Protein AF-A0A845S5B1-F1 (afdb_monomer)

pLDDT: mean 95.28, std 4.76, range [56.16, 98.31]

Mean predicted aligned error: 3.6 Å

Structure (mmCIF, N/CA/C/O backbone):
data_AF-A0A845S5B1-F1
#
_entry.id   AF-A0A845S5B1-F1
#
loop_
_atom_site.group_PDB
_atom_site.id
_atom_site.type_symbol
_atom_site.label_atom_id
_atom_site.label_alt_id
_atom_site.label_comp_id
_atom_site.label_asym_id
_atom_site.label_entity_id
_atom_site.label_seq_id
_atom_site.pdbx_PDB_ins_code
_atom_site.Cartn_x
_atom_site.Cartn_y
_atom_site.Cartn_z
_atom_site.occupancy
_atom_site.B_iso_or_equiv
_atom_site.auth_seq_id
_atom_site.auth_comp_id
_atom_site.auth_asym_id
_atom_site.auth_atom_id
_atom_site.pdbx_PDB_model_num
ATOM 1 N N . PRO A 1 1 ? -10.327 2.738 5.180 1.00 77.81 1 PRO A N 1
ATOM 2 C CA . PRO A 1 1 ? -9.369 2.820 6.312 1.00 77.81 1 PRO A CA 1
ATOM 3 C C . PRO A 1 1 ? -9.829 3.698 7.488 1.00 77.81 1 PRO A C 1
ATOM 5 O O . PRO A 1 1 ? -9.693 3.286 8.629 1.00 77.81 1 PRO A O 1
ATOM 8 N N . VAL A 1 2 ? -10.394 4.887 7.251 1.00 89.12 2 VAL A N 1
ATOM 9 C CA . VAL A 1 2 ? -10.776 5.797 8.354 1.00 89.12 2 VAL A CA 1
ATOM 10 C C . VAL A 1 2 ? -11.840 5.181 9.271 1.00 89.12 2 VAL A C 1
ATOM 12 O O . VAL A 1 2 ? -11.721 5.249 10.484 1.00 89.12 2 VAL A O 1
ATOM 15 N N . LEU A 1 3 ? -12.850 4.517 8.704 1.00 93.56 3 LEU A N 1
ATOM 16 C CA . LEU A 1 3 ? -13.942 3.913 9.478 1.00 93.56 3 LEU A CA 1
ATOM 17 C C . LEU A 1 3 ? -13.621 2.523 10.040 1.00 93.56 3 LEU A C 1
ATOM 19 O O . LEU A 1 3 ? -14.321 2.056 10.936 1.00 93.56 3 LEU A O 1
ATOM 23 N N . SER A 1 4 ? -12.585 1.844 9.537 1.00 94.50 4 SER A N 1
ATOM 24 C CA . SER A 1 4 ? -12.331 0.446 9.905 1.00 94.50 4 SER A CA 1
ATOM 25 C C . SER A 1 4 ? -12.055 0.218 11.399 1.00 94.50 4 SER A C 1
ATOM 27 O O . SER A 1 4 ? -12.613 -0.747 11.913 1.00 94.50 4 SER A O 1
ATOM 29 N N . PRO A 1 5 ? -11.311 1.079 12.131 1.00 96.12 5 PRO A N 1
ATOM 30 C CA . PRO A 1 5 ? -11.130 0.916 13.577 1.00 96.12 5 PRO A CA 1
ATOM 31 C C . PRO A 1 5 ? -12.458 0.931 14.344 1.00 96.12 5 PRO A C 1
ATOM 33 O O . PRO A 1 5 ? -12.666 0.136 15.256 1.00 96.12 5 PRO A O 1
ATOM 36 N N . ILE A 1 6 ? -13.376 1.812 13.934 1.00 95.94 6 ILE A N 1
ATOM 37 C CA . ILE A 1 6 ? -14.682 2.006 14.574 1.00 95.94 6 ILE A CA 1
ATOM 38 C C . ILE A 1 6 ? -15.577 0.801 14.301 1.00 95.94 6 ILE A C 1
ATOM 40 O O . ILE A 1 6 ? -16.115 0.204 15.231 1.00 95.94 6 ILE A O 1
ATOM 44 N N . VAL A 1 7 ? -15.710 0.427 13.026 1.00 97.00 7 VAL A N 1
ATOM 45 C CA . VAL A 1 7 ? -16.559 -0.695 12.614 1.00 97.00 7 VAL A CA 1
ATOM 46 C C . VAL A 1 7 ? -16.080 -1.989 13.265 1.00 97.00 7 VAL A C 1
ATOM 48 O O . VAL A 1 7 ? -16.890 -2.693 13.863 1.00 97.00 7 VAL A O 1
ATOM 51 N N . LEU A 1 8 ? -14.772 -2.274 13.214 1.00 96.88 8 LEU A N 1
ATOM 52 C CA . LEU A 1 8 ? -14.208 -3.478 13.819 1.00 96.88 8 LEU A CA 1
ATOM 53 C C . LEU A 1 8 ? -14.492 -3.524 15.321 1.00 96.88 8 LEU A C 1
ATOM 55 O O . LEU A 1 8 ? -15.019 -4.521 15.808 1.00 96.88 8 LEU A O 1
ATOM 59 N N . TYR 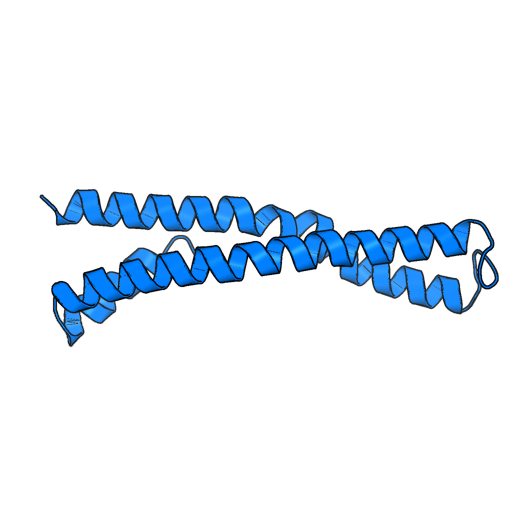A 1 9 ? -14.189 -2.443 16.046 1.00 96.62 9 TYR A N 1
ATOM 60 C CA . TYR A 1 9 ? -14.412 -2.396 17.487 1.00 96.62 9 TYR A CA 1
ATOM 61 C C . TYR A 1 9 ? -15.882 -2.646 17.840 1.00 96.62 9 TYR A C 1
ATOM 63 O O . TYR A 1 9 ? -16.170 -3.510 18.662 1.00 96.62 9 TYR A O 1
ATOM 71 N N . VAL A 1 10 ? -16.816 -1.930 17.202 1.00 96.50 10 VAL A N 1
ATOM 72 C CA . VAL A 1 10 ? -18.251 -2.030 17.513 1.00 96.50 10 VAL A CA 1
ATOM 73 C C . VAL A 1 10 ? -18.783 -3.431 17.225 1.00 96.50 10 VAL A C 1
ATOM 75 O O . VAL A 1 10 ? -19.514 -3.979 18.050 1.00 96.50 10 VAL A O 1
ATOM 78 N N . VAL A 1 11 ? -18.406 -4.032 16.092 1.00 97.75 11 VAL A N 1
ATOM 79 C CA . VAL A 1 11 ? -18.835 -5.394 15.751 1.00 97.75 11 VAL A CA 1
ATOM 80 C C . VAL A 1 11 ? -18.309 -6.395 16.775 1.00 97.75 11 VAL A C 1
ATOM 82 O O . VAL A 1 11 ? -19.109 -7.131 17.350 1.00 97.75 11 VAL A O 1
ATOM 85 N N . ILE A 1 12 ? -17.000 -6.395 17.058 1.00 97.69 12 ILE A N 1
ATOM 86 C CA . ILE A 1 12 ? -16.401 -7.352 18.001 1.00 97.69 12 ILE A CA 1
ATOM 87 C C . ILE A 1 12 ? -16.939 -7.146 19.420 1.00 97.69 12 ILE A C 1
ATOM 89 O O . ILE A 1 12 ? -17.250 -8.118 20.107 1.00 97.69 12 ILE A O 1
ATOM 93 N N . TYR A 1 13 ? -17.134 -5.896 19.837 1.00 97.06 13 TYR A N 1
ATOM 94 C CA . TYR A 1 13 ? -17.721 -5.566 21.132 1.00 97.06 13 TYR A CA 1
ATOM 95 C C . TYR A 1 13 ? -19.109 -6.193 21.304 1.00 97.06 13 TYR A C 1
ATOM 97 O O . TYR A 1 13 ? -19.398 -6.761 22.356 1.00 97.06 13 TYR A O 1
ATOM 105 N N . LYS A 1 14 ? -19.954 -6.148 20.266 1.00 97.25 14 LYS A N 1
ATOM 106 C CA . LYS A 1 14 ? -21.312 -6.709 20.318 1.00 97.25 14 LYS A CA 1
ATOM 107 C C . LYS A 1 14 ? -21.346 -8.237 20.396 1.00 97.25 14 LYS A C 1
ATOM 109 O O . LYS A 1 14 ? -22.298 -8.761 20.963 1.00 97.25 14 LYS A O 1
ATOM 114 N N . ILE A 1 15 ? -20.350 -8.936 19.848 1.00 97.38 15 ILE A N 1
ATOM 115 C CA . ILE A 1 15 ? -20.331 -10.411 19.808 1.00 97.38 15 ILE A CA 1
ATOM 116 C C . ILE A 1 15 ? -19.506 -11.058 20.927 1.00 97.38 15 ILE A C 1
ATOM 118 O O . ILE A 1 15 ? -19.839 -12.155 21.363 1.00 97.38 15 ILE A O 1
ATOM 122 N N . ALA A 1 16 ? -18.427 -10.410 21.373 1.00 96.38 16 ALA A N 1
ATOM 123 C CA . ALA A 1 16 ? -17.399 -11.017 22.225 1.00 96.38 16 ALA A CA 1
ATOM 124 C C . ALA A 1 16 ? -16.977 -10.122 23.406 1.00 96.38 16 ALA A C 1
ATOM 126 O O . ALA A 1 16 ? -16.115 -10.496 24.200 1.00 96.38 16 ALA A O 1
ATOM 127 N N . GLY A 1 17 ? -17.588 -8.943 23.546 1.00 94.50 17 GLY A N 1
ATOM 128 C CA . GLY A 1 17 ? -17.332 -8.022 24.647 1.00 94.50 17 GLY A CA 1
ATOM 129 C C . GLY A 1 17 ? -16.037 -7.217 24.512 1.00 94.50 17 GLY A C 1
ATOM 130 O O . GLY A 1 17 ? -15.316 -7.260 23.513 1.00 94.50 17 GLY A O 1
ATOM 131 N N . THR A 1 18 ? -15.754 -6.429 25.549 1.00 93.62 18 THR A N 1
ATOM 132 C CA . THR A 1 18 ? -14.727 -5.376 25.528 1.00 93.62 18 THR A CA 1
ATOM 133 C C . THR A 1 18 ? -13.307 -5.906 25.357 1.00 93.62 18 THR A C 1
ATOM 135 O O . THR A 1 18 ? -12.553 -5.354 24.561 1.00 93.62 18 THR A O 1
ATOM 138 N N . SER A 1 19 ? -12.936 -6.971 26.076 1.00 94.44 19 SER A N 1
ATOM 139 C CA . SER A 1 19 ? -11.569 -7.515 26.039 1.00 94.44 19 SER A CA 1
ATOM 140 C C . SER A 1 19 ? -11.181 -7.938 24.618 1.00 94.44 19 SER A C 1
ATOM 142 O O . SER A 1 19 ? -10.197 -7.450 24.061 1.00 94.44 19 SER A O 1
ATOM 144 N N . SER A 1 20 ? -12.030 -8.744 23.973 1.00 96.75 20 SER A N 1
ATOM 145 C CA . SER A 1 20 ? -11.825 -9.182 22.592 1.00 96.75 20 SER A CA 1
ATOM 146 C C . SER A 1 20 ? -11.836 -8.020 21.600 1.00 96.75 20 SER A C 1
ATOM 148 O O . SER A 1 20 ? -11.046 -8.028 20.658 1.00 96.75 20 SER A O 1
A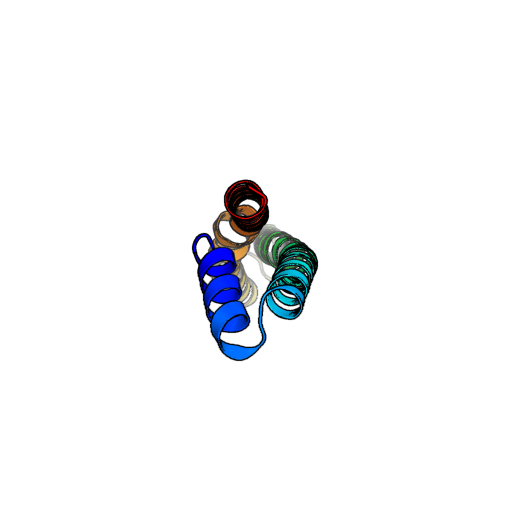TOM 150 N N . ALA A 1 21 ? -12.676 -7.001 21.809 1.00 96.25 21 ALA A N 1
ATOM 151 C CA . ALA A 1 21 ? -12.721 -5.825 20.940 1.00 96.25 21 ALA A CA 1
ATOM 152 C C . ALA A 1 21 ? -11.421 -5.008 20.987 1.00 96.25 21 ALA A C 1
ATOM 154 O O . ALA A 1 21 ? -10.926 -4.576 19.945 1.00 96.25 21 ALA A O 1
ATOM 155 N N . LEU A 1 22 ? -10.832 -4.841 22.175 1.00 95.12 22 LEU A N 1
ATOM 156 C CA . LEU A 1 22 ? -9.547 -4.158 22.346 1.00 95.12 22 LEU A CA 1
ATOM 157 C C . LEU A 1 22 ? -8.393 -4.958 21.729 1.00 95.12 22 LEU A C 1
ATOM 159 O O . LEU A 1 22 ? -7.578 -4.389 21.001 1.00 95.12 22 LEU A O 1
ATOM 163 N N . SER A 1 23 ? -8.346 -6.275 21.954 1.00 96.12 23 SER A N 1
ATOM 164 C CA . SER A 1 23 ? -7.339 -7.141 21.328 1.00 96.12 23 SER A CA 1
ATOM 165 C C . SER A 1 23 ? -7.447 -7.139 19.801 1.00 96.12 23 SER A C 1
ATOM 167 O O . SER A 1 23 ? -6.429 -7.030 19.119 1.00 96.12 23 SER A O 1
ATOM 169 N N . ALA A 1 24 ? -8.666 -7.198 19.253 1.00 96.44 24 ALA A N 1
ATOM 170 C CA . ALA A 1 24 ? -8.903 -7.141 17.812 1.00 96.44 24 ALA A CA 1
ATOM 171 C C . ALA A 1 24 ? -8.461 -5.801 17.208 1.00 96.44 24 ALA A C 1
ATOM 173 O O . ALA A 1 24 ? -7.830 -5.781 16.151 1.00 96.44 24 ALA A O 1
ATOM 174 N N . LEU A 1 25 ? -8.733 -4.686 17.893 1.00 95.81 25 LEU A N 1
ATOM 175 C CA . LEU A 1 25 ? -8.277 -3.363 17.472 1.00 95.81 25 LEU A CA 1
ATOM 176 C C . LEU A 1 25 ? -6.742 -3.276 17.454 1.00 95.81 25 LEU A C 1
ATOM 178 O O . LEU A 1 25 ? -6.167 -2.803 16.475 1.00 95.81 25 LEU A O 1
ATOM 182 N N . GLY A 1 26 ? -6.071 -3.788 18.490 1.00 94.88 26 GLY A N 1
ATOM 183 C CA . GLY A 1 26 ? -4.608 -3.860 18.537 1.00 94.88 26 GLY A CA 1
ATOM 184 C C . GLY A 1 26 ? -4.019 -4.721 17.413 1.00 94.88 26 GLY A C 1
ATOM 185 O O . GLY A 1 26 ? -3.085 -4.298 16.730 1.00 94.88 26 GLY A O 1
ATOM 186 N N . ALA A 1 27 ? -4.604 -5.896 17.163 1.00 96.81 27 ALA A N 1
ATOM 187 C CA . ALA A 1 27 ? -4.189 -6.786 16.080 1.00 96.81 27 ALA A CA 1
ATOM 188 C C . ALA A 1 27 ? -4.376 -6.141 14.696 1.00 96.81 27 ALA A C 1
ATOM 190 O O . ALA A 1 27 ? -3.496 -6.239 13.842 1.00 96.81 27 ALA A O 1
ATOM 191 N N . MET A 1 28 ? -5.487 -5.428 14.487 1.00 95.56 28 MET A N 1
ATOM 192 C CA . MET A 1 28 ? -5.738 -4.676 13.258 1.00 95.56 28 MET A CA 1
ATOM 193 C C . MET A 1 28 ? -4.665 -3.610 13.025 1.00 95.56 28 MET A C 1
ATOM 195 O O . MET A 1 28 ? -4.161 -3.501 11.909 1.00 95.56 28 MET A O 1
ATOM 199 N N . LEU A 1 29 ? -4.307 -2.835 14.053 1.00 95.69 29 LEU A N 1
ATOM 200 C CA . LEU A 1 29 ? -3.282 -1.795 13.934 1.00 95.69 29 LEU A CA 1
ATOM 201 C C . LEU A 1 29 ? -1.928 -2.386 13.537 1.00 95.69 29 LEU A C 1
ATOM 203 O O . LEU A 1 29 ? -1.304 -1.898 12.596 1.00 95.69 29 LEU A O 1
ATOM 207 N N . LEU A 1 30 ? -1.509 -3.475 14.187 1.00 96.31 30 LEU A N 1
ATOM 208 C CA . LEU A 1 30 ? -0.292 -4.192 13.802 1.00 96.31 30 LEU A CA 1
ATOM 209 C C . LEU A 1 30 ? -0.361 -4.686 12.353 1.00 96.31 30 LEU A C 1
ATOM 211 O O . LEU A 1 30 ? 0.577 -4.468 11.587 1.00 96.31 30 LEU A O 1
ATOM 215 N N . GLY A 1 31 ? -1.484 -5.290 11.956 1.00 95.69 31 GLY A N 1
ATOM 216 C CA . GLY A 1 31 ? -1.694 -5.776 10.595 1.00 95.69 31 GLY A CA 1
ATOM 217 C C . GLY A 1 31 ? -1.578 -4.665 9.551 1.00 95.69 31 GLY A C 1
ATOM 218 O O . GLY A 1 31 ? -0.836 -4.814 8.581 1.00 95.69 31 GLY A O 1
ATOM 219 N N . VAL A 1 32 ? -2.249 -3.530 9.764 1.00 95.75 32 VAL A N 1
ATOM 220 C CA . VAL A 1 32 ? -2.218 -2.371 8.855 1.00 95.75 32 VAL A CA 1
ATOM 221 C C . VAL A 1 32 ? -0.811 -1.789 8.737 1.00 95.75 32 VAL A C 1
ATOM 223 O O . VAL A 1 32 ? -0.383 -1.473 7.629 1.00 95.75 32 VAL A O 1
ATOM 226 N N . ILE A 1 33 ? -0.073 -1.674 9.845 1.00 95.12 33 ILE A N 1
ATOM 227 C CA . ILE A 1 33 ? 1.291 -1.130 9.837 1.00 95.12 33 ILE A CA 1
ATOM 228 C C . ILE A 1 33 ? 2.232 -2.052 9.062 1.00 95.12 33 ILE A C 1
ATOM 230 O O . ILE A 1 33 ? 2.901 -1.598 8.136 1.00 95.12 33 ILE A O 1
ATOM 234 N N . VAL A 1 34 ? 2.277 -3.339 9.422 1.00 96.81 34 VAL A N 1
ATOM 235 C CA . VAL A 1 34 ? 3.227 -4.292 8.832 1.00 96.81 34 VAL A CA 1
ATOM 236 C C . VAL A 1 34 ? 2.934 -4.478 7.346 1.00 96.81 34 VAL A C 1
ATOM 238 O O . VAL A 1 34 ? 3.819 -4.290 6.516 1.00 96.81 34 VAL A O 1
ATOM 241 N N . THR A 1 35 ? 1.687 -4.791 6.989 1.00 95.94 35 THR A N 1
ATOM 242 C CA . THR A 1 35 ? 1.324 -5.032 5.583 1.00 95.94 35 THR A CA 1
ATOM 243 C C . THR A 1 35 ? 1.407 -3.761 4.747 1.00 95.94 35 THR A C 1
ATOM 245 O O . THR A 1 35 ? 1.952 -3.787 3.644 1.00 95.94 35 THR A O 1
ATOM 248 N N . GLY A 1 36 ? 0.929 -2.634 5.281 1.00 95.75 36 GLY A N 1
ATOM 249 C CA . GLY A 1 36 ? 0.956 -1.355 4.590 1.00 95.75 36 GLY A CA 1
ATOM 250 C C . GLY A 1 36 ? 2.381 -0.888 4.309 1.00 95.75 36 GLY A C 1
ATOM 251 O O . GLY A 1 36 ? 2.663 -0.457 3.197 1.00 95.75 36 GLY A O 1
ATOM 252 N N . PHE A 1 37 ? 3.306 -1.025 5.261 1.00 96.12 37 PHE A N 1
ATOM 253 C CA . PHE A 1 37 ? 4.696 -0.625 5.047 1.00 96.12 37 PHE A CA 1
ATOM 254 C C . PHE A 1 37 ? 5.348 -1.387 3.886 1.00 96.12 37 PHE A C 1
ATOM 256 O O . PHE A 1 37 ? 5.866 -0.766 2.956 1.00 96.12 37 PHE A O 1
ATOM 263 N N . PHE A 1 38 ? 5.280 -2.721 3.900 1.00 96.56 38 PHE A N 1
ATOM 264 C CA . PHE A 1 38 ? 5.876 -3.529 2.833 1.00 96.56 38 PHE A CA 1
ATOM 265 C C . PHE A 1 38 ? 5.205 -3.285 1.479 1.00 96.56 38 PHE A C 1
ATOM 267 O O . PHE A 1 38 ? 5.895 -3.216 0.460 1.00 96.56 38 PHE A O 1
ATOM 274 N N . LEU A 1 39 ? 3.883 -3.087 1.461 1.00 96.31 39 LEU A N 1
ATOM 275 C CA . LEU A 1 39 ? 3.162 -2.754 0.238 1.00 96.31 39 LEU A CA 1
ATOM 276 C C . LEU A 1 39 ? 3.591 -1.385 -0.312 1.00 96.31 39 LEU A C 1
ATOM 278 O O . LEU A 1 39 ? 3.898 -1.281 -1.494 1.00 96.31 39 LEU A O 1
ATOM 282 N N . ALA A 1 40 ? 3.692 -0.356 0.534 1.00 96.75 40 ALA A N 1
ATOM 283 C CA . ALA A 1 40 ? 4.114 0.985 0.127 1.00 96.75 40 ALA A CA 1
ATOM 284 C C . ALA A 1 40 ? 5.502 0.975 -0.531 1.00 96.75 40 ALA A C 1
ATOM 286 O O . ALA A 1 40 ? 5.702 1.581 -1.588 1.00 96.75 40 ALA A O 1
ATOM 287 N N . VAL A 1 41 ? 6.446 0.245 0.073 1.00 96.94 41 VAL A N 1
ATOM 288 C CA . VAL A 1 41 ? 7.800 0.070 -0.466 1.00 96.94 41 VAL A CA 1
ATOM 289 C C . VAL A 1 41 ? 7.755 -0.668 -1.799 1.00 96.94 41 VAL A C 1
ATOM 291 O O . VAL A 1 41 ? 8.337 -0.192 -2.770 1.00 96.94 41 VAL A O 1
ATOM 294 N N . SER A 1 42 ? 7.037 -1.792 -1.869 1.00 96.75 42 SER A N 1
ATOM 295 C CA . SER A 1 42 ? 6.922 -2.587 -3.094 1.00 96.75 42 SER A CA 1
ATOM 296 C C . SER A 1 42 ? 6.343 -1.777 -4.255 1.00 96.75 42 SER A C 1
ATOM 298 O O . SER A 1 42 ? 6.888 -1.829 -5.355 1.00 96.75 42 SER A O 1
ATOM 300 N N . MET A 1 43 ? 5.293 -0.989 -4.018 1.00 96.69 43 MET A N 1
ATOM 301 C CA . MET A 1 43 ? 4.654 -0.190 -5.065 1.00 96.69 43 MET A CA 1
ATOM 302 C C . MET A 1 43 ? 5.553 0.950 -5.547 1.00 96.69 43 MET A C 1
ATOM 304 O O . MET A 1 43 ? 5.713 1.141 -6.751 1.00 96.69 43 MET A O 1
ATOM 308 N N . THR A 1 44 ? 6.187 1.665 -4.614 1.00 95.88 44 THR A N 1
ATOM 309 C CA . THR A 1 44 ? 7.058 2.803 -4.942 1.00 95.88 44 THR A CA 1
ATOM 310 C C . THR A 1 44 ? 8.319 2.345 -5.672 1.00 95.88 44 THR A C 1
ATOM 312 O O . THR A 1 44 ? 8.658 2.872 -6.730 1.00 95.88 44 THR A O 1
ATOM 315 N N . ALA A 1 45 ? 8.997 1.323 -5.141 1.00 96.75 45 ALA A N 1
ATOM 316 C CA . ALA A 1 45 ? 10.209 0.787 -5.751 1.00 96.75 45 ALA A CA 1
ATOM 317 C C . ALA A 1 45 ? 9.916 0.057 -7.069 1.00 96.75 45 ALA A C 1
ATOM 319 O O . ALA A 1 45 ? 10.667 0.212 -8.027 1.00 96.75 45 ALA A O 1
ATOM 320 N N . GLY A 1 46 ? 8.818 -0.703 -7.140 1.00 97.06 46 GLY A N 1
ATOM 321 C CA . GLY A 1 46 ? 8.410 -1.427 -8.344 1.00 97.06 46 GLY A CA 1
ATOM 322 C C . GLY A 1 46 ? 8.073 -0.493 -9.505 1.00 97.06 46 GLY A C 1
ATOM 323 O O . GLY A 1 46 ? 8.609 -0.663 -10.597 1.00 97.06 46 GLY A O 1
ATOM 324 N N . GLY A 1 47 ? 7.260 0.541 -9.264 1.00 97.12 47 GLY A N 1
ATOM 325 C CA . GLY A 1 47 ? 6.958 1.531 -10.300 1.00 97.12 47 GLY A CA 1
ATOM 326 C C . GLY A 1 47 ? 8.190 2.342 -10.717 1.00 97.12 47 GLY A C 1
ATOM 327 O O . GLY A 1 47 ? 8.395 2.571 -11.906 1.00 97.12 47 GLY A O 1
ATOM 328 N N . GLY A 1 48 ? 9.066 2.703 -9.771 1.00 97.56 48 GLY A N 1
ATOM 329 C CA . GLY A 1 48 ? 10.341 3.352 -10.094 1.00 97.56 48 GLY A CA 1
ATOM 330 C C . GLY A 1 48 ? 11.277 2.467 -10.927 1.00 97.56 48 GLY A C 1
ATOM 331 O O . GLY A 1 48 ? 11.962 2.957 -11.823 1.00 97.56 48 GLY A O 1
ATOM 332 N N . ALA A 1 49 ? 11.286 1.155 -10.679 1.00 98.12 49 ALA A N 1
ATOM 333 C CA . ALA A 1 49 ? 12.063 0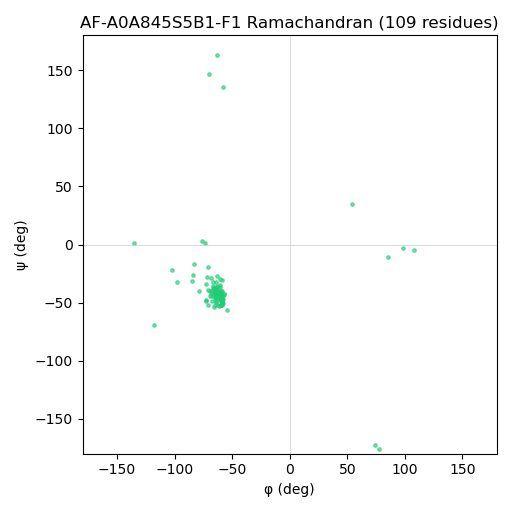.207 -11.469 1.00 98.12 49 ALA A CA 1
ATOM 334 C C . ALA A 1 49 ? 11.560 0.120 -12.918 1.00 98.12 49 ALA A C 1
ATOM 336 O O . ALA A 1 49 ? 12.383 0.102 -13.833 1.00 98.12 49 ALA A O 1
ATOM 337 N N . TRP A 1 50 ? 10.241 0.115 -13.144 1.00 98.12 50 TRP A N 1
ATOM 338 C CA . TRP A 1 50 ? 9.681 0.132 -14.499 1.00 98.12 50 TRP A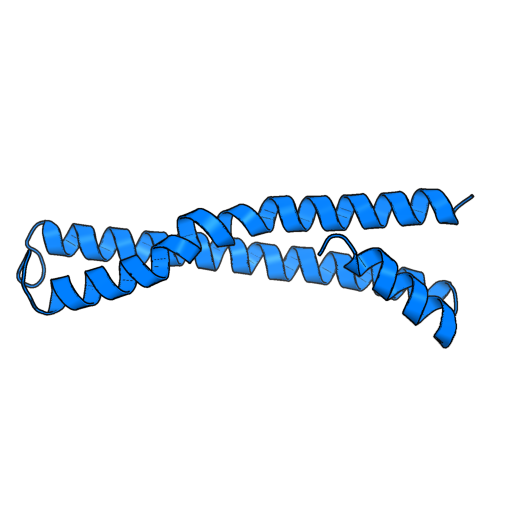 CA 1
ATOM 339 C C . TRP A 1 50 ? 9.999 1.425 -15.264 1.00 98.12 50 TRP A C 1
ATOM 341 O O . TRP A 1 50 ? 10.411 1.336 -16.422 1.00 98.12 50 TRP A O 1
ATOM 351 N N . ASP A 1 51 ? 9.917 2.597 -14.625 1.00 98.31 51 ASP A N 1
ATOM 352 C CA . ASP A 1 51 ? 10.312 3.870 -15.258 1.00 98.31 51 ASP A CA 1
ATOM 353 C C . ASP A 1 51 ? 11.797 3.882 -15.633 1.00 98.31 51 ASP A C 1
ATOM 355 O O . ASP A 1 51 ? 12.175 4.248 -16.747 1.00 98.31 51 ASP A O 1
ATOM 359 N N . ASN A 1 52 ? 12.656 3.428 -14.716 1.00 98.19 52 ASN A N 1
ATOM 360 C CA . ASN A 1 52 ? 14.095 3.370 -14.956 1.00 98.19 52 ASN A CA 1
ATOM 361 C C . ASN A 1 52 ? 14.447 2.362 -16.055 1.00 98.19 52 ASN A C 1
ATOM 363 O O . ASN A 1 52 ? 15.319 2.641 -16.874 1.00 98.19 52 ASN A O 1
ATOM 367 N N . ALA A 1 53 ? 13.756 1.221 -16.122 1.00 97.94 53 ALA A N 1
ATOM 368 C CA . ALA A 1 53 ? 13.934 0.255 -17.201 1.00 97.94 53 ALA A CA 1
ATOM 369 C C . ALA A 1 53 ? 13.523 0.840 -18.562 1.00 97.94 53 ALA A C 1
ATOM 371 O O . ALA A 1 53 ? 14.246 0.671 -19.544 1.00 97.94 53 ALA A O 1
ATOM 372 N N . LYS A 1 54 ? 12.406 1.579 -18.621 1.00 98.12 54 LYS A N 1
ATOM 373 C CA . LYS A 1 54 ? 11.988 2.309 -19.824 1.00 98.12 54 LYS A CA 1
ATOM 374 C C . LYS A 1 54 ? 13.061 3.317 -20.241 1.00 98.12 54 LYS A C 1
A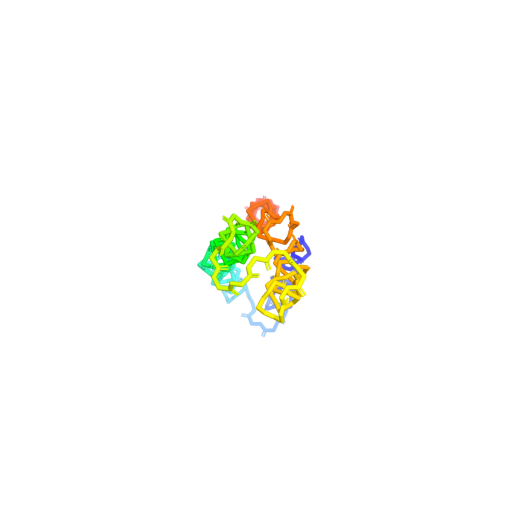TOM 376 O O . LYS A 1 54 ? 13.529 3.240 -21.371 1.00 98.12 54 LYS A O 1
ATOM 381 N N . LYS A 1 55 ? 13.518 4.186 -19.330 1.00 97.81 55 LYS A N 1
ATOM 382 C CA . LYS A 1 55 ? 14.583 5.177 -19.594 1.00 97.81 55 LYS A CA 1
ATOM 383 C C . LYS A 1 55 ? 15.880 4.530 -20.085 1.00 97.81 55 LYS A C 1
ATOM 385 O O . LYS A 1 55 ? 16.457 4.981 -21.064 1.00 97.81 55 LYS A O 1
ATOM 390 N N . TYR A 1 56 ? 16.282 3.415 -19.481 1.00 97.94 56 TYR A N 1
ATOM 391 C CA . TYR A 1 56 ? 17.469 2.671 -19.901 1.00 97.94 56 TYR A CA 1
ATOM 392 C C . TYR A 1 56 ? 17.377 2.177 -21.355 1.00 97.94 56 TYR A C 1
ATOM 394 O O . TYR A 1 56 ? 18.354 2.248 -22.102 1.00 97.94 56 TYR A O 1
ATOM 402 N N . ILE A 1 57 ? 16.196 1.711 -21.778 1.00 98.06 57 ILE A N 1
ATOM 403 C CA . ILE A 1 57 ? 15.930 1.325 -23.172 1.00 98.06 57 ILE A CA 1
ATOM 404 C C . ILE A 1 57 ? 15.865 2.562 -24.073 1.00 98.06 57 ILE A C 1
ATOM 406 O O . ILE A 1 57 ? 16.379 2.539 -25.188 1.00 98.06 57 ILE A O 1
ATOM 410 N N . GLU A 1 58 ? 15.270 3.659 -23.603 1.00 97.25 58 GLU A N 1
ATOM 411 C CA . GLU A 1 58 ? 15.233 4.933 -24.326 1.00 97.25 58 GLU A CA 1
ATOM 412 C C . GLU A 1 58 ? 16.632 5.492 -24.634 1.00 97.25 58 GLU A C 1
ATOM 414 O O . GLU A 1 58 ? 16.805 6.096 -25.695 1.00 97.25 58 GLU A O 1
ATOM 419 N N . ASP A 1 59 ? 17.621 5.217 -23.779 1.00 97.69 59 ASP A N 1
ATOM 420 C CA . ASP A 1 59 ? 19.036 5.576 -23.963 1.00 97.69 59 ASP A CA 1
ATOM 421 C C . ASP A 1 59 ? 19.764 4.718 -25.020 1.00 9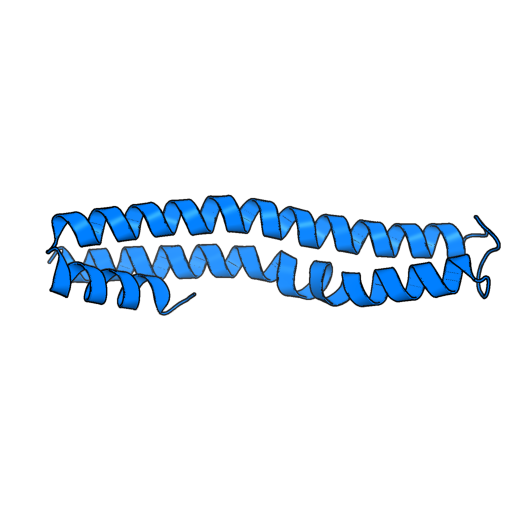7.69 59 ASP A C 1
ATOM 423 O O . ASP A 1 59 ? 20.953 4.902 -25.274 1.00 97.69 59 ASP A O 1
ATOM 427 N N . GLY A 1 60 ? 19.063 3.780 -25.668 1.00 93.69 60 GLY A N 1
ATOM 428 C CA . GLY A 1 60 ? 19.579 2.988 -26.791 1.00 93.69 60 GLY A CA 1
ATOM 429 C C . GLY A 1 60 ? 19.870 1.525 -26.460 1.00 93.69 60 GLY A C 1
ATOM 430 O O . GLY A 1 60 ? 20.165 0.738 -27.363 1.00 93.69 60 GLY A O 1
ATOM 431 N N . HIS A 1 61 ? 19.739 1.118 -25.197 1.00 93.94 61 HIS A N 1
ATOM 432 C CA . HIS A 1 61 ? 19.870 -0.286 -24.823 1.00 93.94 61 HIS A CA 1
ATOM 433 C C . HIS A 1 61 ? 18.674 -1.092 -25.342 1.00 93.94 61 HIS A C 1
ATOM 435 O O . HIS A 1 61 ? 17.556 -0.593 -25.444 1.00 93.94 61 HIS A O 1
ATOM 441 N N . HIS A 1 62 ? 18.903 -2.357 -25.698 1.00 94.06 62 HIS A N 1
ATOM 442 C CA . HIS A 1 62 ? 17.853 -3.270 -26.175 1.00 94.06 62 HIS A CA 1
ATOM 443 C C . HIS A 1 62 ? 17.018 -2.747 -27.364 1.00 94.06 62 HIS A C 1
ATOM 445 O O . HIS A 1 62 ? 15.833 -3.050 -27.482 1.00 94.06 62 HIS A O 1
ATOM 451 N N . GLY A 1 63 ? 17.643 -1.994 -28.272 1.00 93.69 63 GLY A N 1
ATOM 452 C CA . GLY A 1 63 ? 17.028 -1.559 -29.530 1.00 93.69 63 GLY A CA 1
ATOM 453 C C . GLY A 1 63 ? 16.468 -0.138 -29.523 1.00 93.69 63 GLY A C 1
ATOM 454 O O . GLY A 1 63 ? 16.028 0.325 -30.572 1.00 93.69 63 GLY A O 1
ATOM 455 N N . GLY A 1 64 ? 16.514 0.579 -28.396 1.00 95.50 64 GLY A N 1
ATOM 456 C CA . GLY A 1 64 ? 16.191 2.005 -28.380 1.00 95.50 64 GLY A CA 1
ATOM 457 C C . GLY A 1 64 ? 14.699 2.325 -28.513 1.00 95.50 64 GLY A C 1
ATOM 458 O O . GLY A 1 64 ? 13.829 1.445 -28.506 1.00 95.50 64 GLY A O 1
ATOM 459 N N . LYS A 1 65 ? 14.392 3.618 -28.661 1.00 95.81 65 LYS A N 1
ATOM 460 C CA . LYS A 1 65 ? 13.020 4.115 -28.846 1.00 95.81 65 LYS A CA 1
ATOM 461 C C . LYS A 1 65 ? 12.353 3.503 -30.077 1.00 95.81 65 LYS A C 1
ATOM 463 O O . LYS A 1 65 ? 12.928 3.440 -31.156 1.00 95.81 65 LYS A O 1
ATOM 468 N N . GLY A 1 66 ? 11.099 3.092 -29.907 1.00 94.56 66 GLY A N 1
ATOM 469 C CA . GLY A 1 66 ? 10.275 2.497 -30.967 1.00 94.56 66 GLY A CA 1
ATOM 470 C C . GLY A 1 66 ? 10.458 0.988 -31.159 1.00 94.56 66 GLY A C 1
ATOM 471 O O . GLY A 1 66 ? 9.623 0.373 -31.825 1.00 94.56 66 GLY A O 1
ATOM 472 N N . SER A 1 67 ? 11.474 0.383 -30.531 1.00 96.50 67 SER A N 1
ATOM 473 C CA . SER A 1 67 ? 11.639 -1.073 -30.479 1.00 96.50 67 SER A CA 1
ATOM 474 C C . SER A 1 67 ? 10.488 -1.759 -29.735 1.00 96.50 67 SER A C 1
ATOM 476 O O . SER A 1 67 ? 9.744 -1.136 -28.969 1.00 96.50 67 SER A O 1
ATOM 478 N N . ASP A 1 68 ? 10.350 -3.069 -29.918 1.00 97.38 68 ASP A N 1
ATOM 479 C CA . ASP A 1 68 ? 9.335 -3.837 -29.192 1.00 97.38 68 ASP A CA 1
ATOM 480 C C . ASP A 1 68 ? 9.631 -3.901 -27.686 1.00 97.38 68 ASP A C 1
ATOM 482 O O . ASP A 1 68 ? 8.705 -3.830 -26.876 1.00 97.38 68 ASP A O 1
ATOM 486 N N . ALA A 1 69 ? 10.914 -3.899 -27.299 1.00 96.81 69 ALA A N 1
ATOM 487 C CA . ALA A 1 69 ? 11.330 -3.759 -25.904 1.00 96.81 69 ALA A CA 1
ATOM 488 C C . ALA A 1 69 ? 10.874 -2.416 -25.308 1.00 96.81 69 ALA A C 1
ATOM 490 O O . ALA A 1 69 ? 10.344 -2.380 -24.199 1.00 96.81 69 ALA A O 1
ATOM 491 N N . HIS A 1 70 ? 11.000 -1.321 -26.063 1.00 98.12 70 HIS A N 1
ATOM 492 C CA . HIS A 1 70 ? 10.530 -0.004 -25.636 1.00 98.12 70 HIS A CA 1
ATOM 493 C C . HIS A 1 70 ? 9.008 0.026 -25.442 1.00 98.12 70 HIS A C 1
ATOM 495 O O . HIS A 1 70 ? 8.534 0.5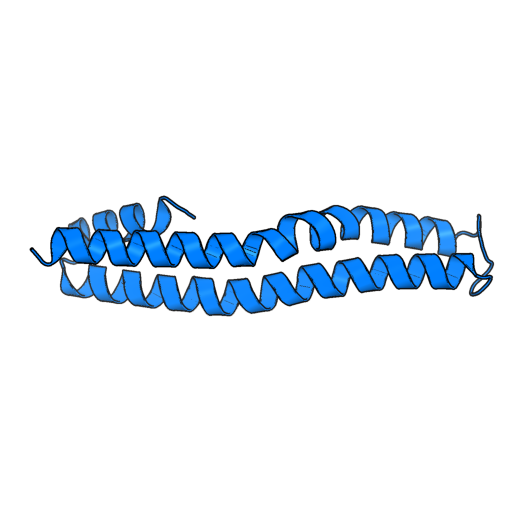07 -24.418 1.00 98.12 70 HIS A O 1
ATOM 501 N N . LYS A 1 71 ? 8.225 -0.539 -26.370 1.00 97.62 71 LYS A N 1
ATOM 502 C CA . LYS A 1 71 ? 6.755 -0.607 -26.230 1.00 97.62 71 LYS A CA 1
ATOM 503 C C . LYS A 1 71 ? 6.329 -1.411 -24.996 1.00 97.62 71 LYS A C 1
ATOM 505 O O . LYS A 1 71 ? 5.412 -1.005 -24.278 1.00 97.62 71 LYS A O 1
ATOM 510 N N . ALA A 1 72 ? 7.006 -2.528 -24.725 1.00 97.62 72 ALA A N 1
ATOM 511 C CA . ALA A 1 72 ? 6.764 -3.322 -23.524 1.00 97.62 72 ALA A CA 1
ATOM 512 C C . ALA A 1 72 ? 7.108 -2.537 -22.245 1.00 97.62 72 ALA A C 1
ATOM 514 O O . ALA A 1 72 ? 6.317 -2.520 -21.302 1.00 97.62 72 ALA A O 1
ATOM 515 N N . ALA A 1 73 ? 8.240 -1.830 -22.227 1.00 97.56 73 ALA A N 1
ATOM 516 C CA . ALA A 1 73 ? 8.659 -1.028 -21.081 1.00 97.56 73 ALA A CA 1
ATOM 517 C C . ALA A 1 73 ? 7.735 0.172 -20.817 1.00 97.56 73 ALA A C 1
ATOM 519 O O . ALA A 1 73 ? 7.423 0.447 -19.662 1.00 97.56 73 ALA A O 1
ATOM 520 N N . VAL A 1 74 ? 7.217 0.826 -21.864 1.00 98.25 74 VAL A N 1
ATOM 521 C CA . VAL A 1 74 ? 6.188 1.877 -21.740 1.00 98.25 74 VAL A CA 1
ATOM 522 C C . VAL A 1 74 ? 4.922 1.328 -21.083 1.00 98.25 74 VAL A C 1
ATOM 524 O O . VAL A 1 74 ? 4.344 1.977 -20.214 1.00 98.25 74 VAL A O 1
ATOM 527 N N . THR A 1 75 ? 4.507 0.112 -21.451 1.00 97.81 75 THR A N 1
ATOM 528 C CA . THR A 1 75 ? 3.348 -0.542 -20.824 1.00 97.81 75 THR A CA 1
ATOM 529 C C . THR A 1 75 ? 3.608 -0.807 -19.338 1.00 97.81 75 THR A C 1
ATOM 531 O O . THR A 1 75 ? 2.748 -0.523 -18.508 1.00 97.81 75 THR A O 1
ATOM 534 N N . GLY A 1 76 ? 4.804 -1.297 -18.990 1.00 97.38 76 GLY A N 1
ATOM 535 C CA . GLY A 1 76 ? 5.214 -1.508 -17.599 1.00 97.38 76 GLY A CA 1
ATOM 536 C C . GLY A 1 76 ? 5.222 -0.219 -16.775 1.00 97.38 76 GLY A C 1
ATOM 537 O O . GLY A 1 76 ? 4.673 -0.194 -15.677 1.00 97.38 76 GLY A O 1
ATOM 538 N N . ASP A 1 77 ? 5.772 0.867 -17.316 1.00 98.12 77 ASP A N 1
ATOM 539 C CA . ASP A 1 77 ? 5.788 2.169 -16.641 1.00 98.12 77 ASP A CA 1
ATOM 540 C C . ASP A 1 77 ? 4.378 2.749 -16.466 1.00 98.12 77 ASP A C 1
ATOM 542 O O . ASP A 1 77 ? 4.038 3.211 -15.385 1.00 98.12 77 ASP A O 1
ATOM 546 N N . THR A 1 78 ? 3.499 2.580 -17.459 1.00 97.31 78 THR A N 1
ATOM 547 C CA . THR A 1 78 ? 2.089 3.005 -17.360 1.00 97.31 78 THR A CA 1
ATOM 548 C C . THR A 1 78 ? 1.351 2.285 -16.222 1.00 97.31 78 THR A C 1
ATOM 550 O O . THR A 1 78 ? 0.509 2.873 -15.545 1.00 97.31 78 THR A O 1
ATOM 553 N N . VAL A 1 79 ? 1.661 1.004 -15.979 1.00 96.06 79 VAL A N 1
ATOM 554 C CA . VAL A 1 79 ? 1.149 0.257 -14.813 1.00 96.06 79 VAL A CA 1
ATOM 555 C C . VAL A 1 79 ? 1.823 0.724 -13.515 1.00 96.06 79 VAL A C 1
ATOM 557 O O . VAL A 1 79 ? 1.190 0.752 -12.458 1.00 96.06 79 VAL A O 1
ATOM 560 N N . GLY A 1 80 ? 3.099 1.105 -13.591 1.00 96.88 80 GLY A N 1
ATOM 561 C CA . GLY A 1 80 ? 3.908 1.604 -12.483 1.00 96.88 80 GLY A CA 1
ATOM 562 C C . GLY A 1 80 ? 3.551 3.012 -11.999 1.00 96.88 80 GLY A C 1
ATOM 563 O O . GLY A 1 80 ? 3.730 3.284 -10.813 1.00 96.88 80 GLY A O 1
ATOM 564 N N . ASP A 1 81 ? 3.018 3.884 -12.858 1.00 97.81 81 ASP A N 1
ATOM 565 C CA . ASP A 1 81 ? 2.695 5.282 -12.535 1.00 97.81 81 ASP A CA 1
ATOM 566 C C . ASP A 1 81 ? 1.668 5.398 -11.389 1.00 97.81 81 ASP A C 1
ATOM 568 O O . ASP A 1 81 ? 1.974 6.013 -10.360 1.00 97.81 81 ASP A O 1
ATOM 572 N N . PRO A 1 82 ? 0.494 4.726 -11.432 1.00 97.38 82 PRO A N 1
ATOM 573 C CA . PRO A 1 82 ? -0.417 4.716 -10.287 1.00 97.38 82 PRO A CA 1
ATOM 574 C C . PRO A 1 82 ? 0.212 4.115 -9.025 1.00 97.38 82 PRO A C 1
ATOM 576 O O . PRO A 1 82 ? -0.157 4.494 -7.912 1.00 97.38 82 PRO A O 1
ATOM 579 N N . TYR A 1 83 ? 1.149 3.174 -9.174 1.00 94.94 83 TYR A N 1
ATOM 580 C CA . TYR A 1 83 ? 1.809 2.506 -8.053 1.00 94.94 83 TYR A CA 1
ATOM 581 C C . TYR A 1 83 ? 2.804 3.428 -7.341 1.00 94.94 83 TYR A C 1
ATOM 583 O O . TYR A 1 83 ? 2.744 3.530 -6.114 1.00 94.94 83 TYR A O 1
ATOM 591 N N . LYS A 1 84 ? 3.688 4.108 -8.079 1.00 95.69 84 LYS A N 1
ATOM 592 C CA . LYS A 1 84 ? 4.768 4.921 -7.500 1.00 95.69 84 LYS A CA 1
ATOM 593 C C . LYS A 1 84 ? 4.343 6.342 -7.139 1.00 95.69 84 LYS A C 1
ATOM 595 O O . LYS A 1 84 ? 4.840 6.863 -6.147 1.00 95.69 84 LYS A O 1
ATOM 600 N N . ASP A 1 85 ? 3.397 6.927 -7.875 1.00 96.06 85 ASP A N 1
ATOM 601 C CA . ASP A 1 85 ? 3.044 8.343 -7.708 1.00 96.06 85 ASP A CA 1
ATOM 602 C C . ASP A 1 85 ? 1.756 8.553 -6.911 1.00 96.06 85 ASP A C 1
ATOM 604 O O . ASP A 1 85 ? 1.545 9.618 -6.334 1.00 96.06 85 ASP A O 1
ATOM 608 N N . THR A 1 86 ? 0.886 7.540 -6.846 1.00 95.88 86 THR A N 1
ATOM 609 C CA . THR A 1 86 ? -0.413 7.660 -6.166 1.00 95.88 86 THR A CA 1
ATOM 610 C C . THR A 1 86 ? -0.534 6.693 -4.997 1.00 95.88 86 THR A C 1
ATOM 612 O O . THR A 1 86 ? -0.550 7.107 -3.839 1.00 95.88 86 THR A O 1
ATOM 615 N N . ALA A 1 87 ? -0.625 5.394 -5.274 1.00 94.62 87 ALA A N 1
ATOM 616 C CA . ALA A 1 87 ? -1.004 4.411 -4.272 1.00 94.62 87 ALA A CA 1
ATOM 617 C C . ALA A 1 87 ? 0.108 4.155 -3.246 1.00 94.62 87 ALA A C 1
ATOM 619 O O . ALA A 1 87 ? -0.166 4.218 -2.049 1.00 94.62 87 ALA A O 1
ATOM 620 N N . GLY A 1 88 ? 1.355 3.941 -3.679 1.00 95.94 88 GLY A N 1
ATOM 621 C CA . GLY A 1 88 ? 2.506 3.727 -2.794 1.00 95.94 88 GLY A CA 1
ATOM 622 C C . GLY A 1 88 ? 2.674 4.854 -1.765 1.00 95.94 88 GLY A C 1
ATOM 623 O O . GLY A 1 88 ? 2.596 4.584 -0.560 1.00 95.94 88 GLY A O 1
ATOM 624 N N . PRO A 1 89 ? 2.795 6.125 -2.196 1.00 96.06 89 PRO A N 1
ATOM 625 C CA . PRO A 1 89 ? 2.870 7.264 -1.285 1.00 96.06 89 PRO A CA 1
ATOM 626 C C . PRO A 1 89 ? 1.632 7.427 -0.390 1.00 96.06 89 PRO A C 1
ATOM 628 O O . PRO A 1 89 ? 1.774 7.808 0.773 1.00 96.06 89 PRO A O 1
ATOM 631 N N . ALA A 1 90 ? 0.427 7.105 -0.882 1.00 96.50 90 ALA A N 1
ATOM 632 C CA . ALA A 1 90 ? -0.825 7.239 -0.128 1.00 96.50 90 ALA A CA 1
ATOM 633 C C . ALA A 1 90 ? -0.987 6.224 1.019 1.00 96.50 90 ALA A C 1
ATOM 635 O O . ALA A 1 90 ? -1.761 6.463 1.953 1.00 96.50 90 ALA A O 1
ATOM 636 N N . VAL A 1 91 ? -0.244 5.114 1.016 1.00 96.19 91 VAL A N 1
ATOM 637 C CA . VAL A 1 91 ? -0.310 4.124 2.103 1.00 96.19 91 VAL A CA 1
ATOM 638 C C . VAL A 1 91 ? 0.220 4.693 3.429 1.00 96.19 91 VAL A C 1
ATOM 640 O O . VAL A 1 91 ? -0.358 4.428 4.482 1.00 96.19 91 VAL A O 1
ATOM 643 N N . ASN A 1 92 ? 1.252 5.544 3.410 1.00 93.25 92 ASN A N 1
ATOM 644 C CA . ASN A 1 92 ? 1.805 6.154 4.628 1.00 93.25 92 ASN A CA 1
ATOM 645 C C . ASN A 1 92 ? 0.790 7.042 5.392 1.00 93.25 92 ASN A C 1
ATOM 647 O O . ASN A 1 92 ? 0.562 6.806 6.584 1.00 93.25 92 ASN A O 1
ATOM 651 N N . PRO A 1 93 ? 0.125 8.036 4.765 1.00 95.12 93 PRO A N 1
ATOM 652 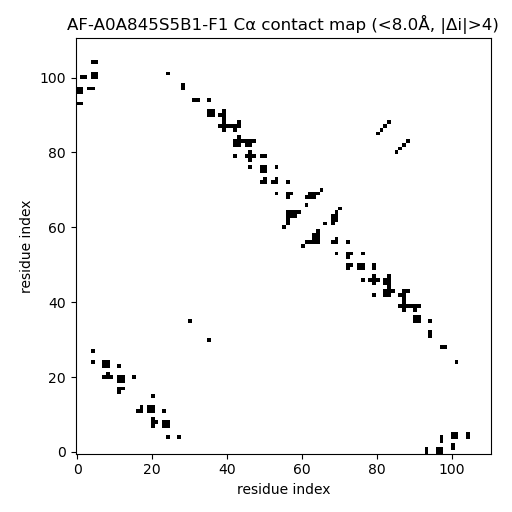C CA . PRO A 1 93 ? -0.933 8.782 5.439 1.00 95.12 93 PRO A CA 1
ATOM 653 C C . PRO A 1 93 ? -2.128 7.892 5.805 1.00 95.12 93 PRO A C 1
ATOM 655 O O . PRO A 1 93 ? -2.726 8.103 6.857 1.00 95.12 93 PRO A O 1
ATOM 658 N N . MET A 1 94 ? -2.446 6.859 5.017 1.00 95.25 94 MET A N 1
ATOM 659 C CA . MET A 1 94 ? -3.511 5.907 5.352 1.00 95.25 94 MET A CA 1
ATOM 660 C C . MET A 1 94 ? -3.247 5.170 6.677 1.00 95.25 94 MET A C 1
ATOM 662 O O . MET A 1 94 ? -4.145 5.111 7.525 1.00 95.25 94 MET A O 1
ATOM 666 N N . ILE A 1 95 ? -2.020 4.679 6.900 1.00 95.88 95 ILE A N 1
ATOM 667 C CA . ILE A 1 95 ? -1.608 4.057 8.171 1.00 95.88 95 ILE A CA 1
ATOM 668 C C . ILE A 1 95 ? -1.752 5.064 9.318 1.00 95.88 95 ILE A C 1
ATOM 670 O O . ILE A 1 95 ? -2.379 4.762 10.334 1.00 95.88 95 ILE A O 1
ATOM 674 N N . LYS A 1 96 ? -1.234 6.290 9.147 1.00 93.81 96 LYS A N 1
ATOM 675 C CA . LYS A 1 96 ? -1.302 7.333 10.186 1.00 93.81 96 LYS A CA 1
ATOM 676 C C . LYS A 1 96 ? -2.737 7.662 10.583 1.00 93.81 96 LYS A C 1
ATOM 678 O O . LYS A 1 96 ? -3.038 7.704 11.772 1.00 93.81 96 LYS A O 1
ATOM 683 N N . ILE A 1 97 ? -3.624 7.873 9.612 1.00 95.75 97 ILE A N 1
ATOM 684 C CA . ILE A 1 97 ? -5.023 8.218 9.893 1.00 95.75 97 ILE A CA 1
ATOM 685 C C . ILE A 1 97 ? -5.729 7.057 10.598 1.00 95.75 97 ILE A C 1
ATOM 687 O O . ILE A 1 97 ? -6.450 7.283 11.565 1.00 95.75 97 ILE A O 1
ATOM 691 N N . THR A 1 98 ? -5.486 5.816 10.169 1.00 96.06 98 THR A N 1
ATOM 692 C CA . THR A 1 98 ? -6.058 4.627 10.821 1.00 96.06 98 THR A CA 1
ATOM 693 C C . THR A 1 98 ? -5.631 4.542 12.291 1.00 96.06 98 THR A C 1
ATOM 695 O O . THR A 1 98 ? -6.477 4.334 13.163 1.00 96.06 98 THR A O 1
ATOM 698 N N . ASN A 1 99 ? -4.349 4.793 12.581 1.00 94.44 99 ASN A N 1
ATOM 699 C CA . ASN A 1 99 ? -3.824 4.820 13.948 1.00 94.44 99 ASN A CA 1
ATOM 700 C C . ASN A 1 99 ? -4.445 5.949 14.781 1.00 94.44 99 ASN A C 1
ATOM 702 O O . ASN A 1 99 ? -4.882 5.711 15.904 1.00 94.44 99 ASN A O 1
ATOM 706 N N . ILE A 1 100 ? -4.529 7.165 14.232 1.00 95.69 100 ILE A N 1
ATOM 707 C CA . ILE A 1 100 ? -5.126 8.317 14.923 1.00 95.69 100 ILE A CA 1
ATOM 708 C C . ILE A 1 100 ? -6.587 8.034 15.282 1.00 95.69 100 ILE A C 1
ATOM 710 O O . ILE A 1 100 ? -6.980 8.239 16.427 1.00 95.69 100 ILE A O 1
ATOM 714 N N . VAL A 1 101 ? -7.389 7.521 14.344 1.00 96.44 101 VAL A N 1
ATOM 715 C CA . VAL A 1 101 ? -8.803 7.215 14.608 1.00 96.44 101 VAL A CA 1
ATOM 716 C C . VAL A 1 101 ? -8.952 6.141 15.685 1.00 96.44 101 VAL A C 1
ATOM 718 O O . VAL A 1 101 ? -9.801 6.281 16.563 1.00 96.44 101 VAL A O 1
ATOM 721 N N . ALA A 1 102 ? -8.120 5.096 15.665 1.00 94.75 102 ALA A N 1
ATOM 722 C CA . ALA A 1 102 ? -8.149 4.061 16.696 1.00 94.75 102 ALA A CA 1
ATOM 723 C C . ALA A 1 102 ? -7.813 4.616 18.090 1.00 94.75 102 ALA A C 1
ATOM 725 O O . ALA A 1 102 ? -8.490 4.289 19.061 1.00 94.75 102 ALA A O 1
ATOM 726 N N . LEU A 1 103 ? -6.808 5.490 18.194 1.00 93.25 103 LEU A N 1
ATOM 727 C CA . LEU A 1 103 ? -6.435 6.119 19.464 1.00 93.25 103 LEU A CA 1
ATOM 728 C C . LEU A 1 103 ? -7.514 7.083 19.974 1.00 93.25 103 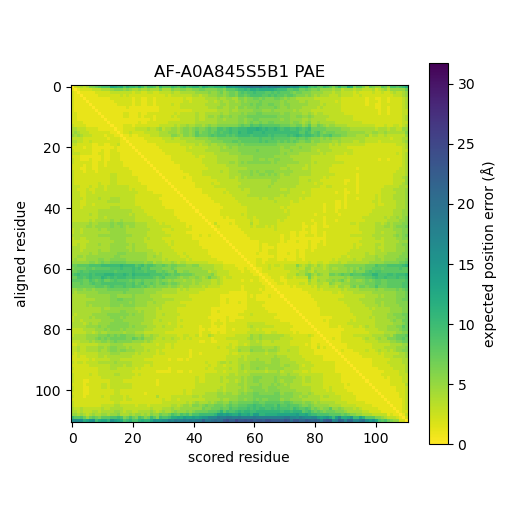LEU A C 1
ATOM 730 O O . LEU A 1 103 ? -7.814 7.086 21.166 1.00 93.25 103 LEU A O 1
ATOM 734 N N . LEU A 1 104 ? -8.136 7.865 19.087 1.00 95.00 104 LEU A N 1
ATOM 735 C CA . LEU A 1 104 ? -9.254 8.741 19.449 1.00 95.00 104 LEU A CA 1
ATOM 736 C C . LEU A 1 104 ? -10.464 7.940 19.940 1.00 95.00 104 LEU A C 1
ATOM 738 O O . LEU A 1 104 ? -11.086 8.318 20.930 1.00 95.00 104 LEU A O 1
ATOM 742 N N . LEU A 1 105 ? -10.769 6.814 19.290 1.00 93.69 105 LEU A N 1
ATOM 743 C CA . LEU A 1 105 ? -11.817 5.893 19.727 1.00 93.69 105 LEU A CA 1
ATOM 744 C C . LEU A 1 105 ? -11.548 5.382 21.151 1.00 93.69 105 LEU A C 1
ATOM 746 O O . LEU A 1 105 ? -12.437 5.439 21.998 1.00 93.69 105 LEU A O 1
ATOM 750 N N . LEU A 1 106 ? -10.316 4.946 21.435 1.00 91.19 106 LEU A N 1
ATOM 751 C CA . LEU A 1 106 ? -9.920 4.514 22.779 1.00 91.19 106 LEU A CA 1
ATOM 752 C C . LEU A 1 106 ? -10.052 5.641 23.808 1.00 91.19 106 LEU A C 1
ATOM 754 O O . LEU A 1 106 ? -10.576 5.408 24.891 1.00 91.19 106 LEU A O 1
ATOM 758 N N . ALA A 1 107 ? -9.641 6.864 23.465 1.00 91.81 107 ALA A N 1
ATOM 759 C CA . ALA A 1 107 ? -9.753 8.019 24.356 1.00 91.81 107 ALA A CA 1
ATOM 760 C C . ALA A 1 107 ? -11.208 8.389 24.700 1.00 91.81 107 ALA A C 1
ATOM 762 O O . ALA A 1 107 ? -11.459 8.967 25.757 1.00 91.81 107 ALA A O 1
ATOM 763 N N . ILE A 1 108 ? -12.162 8.079 23.817 1.00 91.31 108 ILE A N 1
ATOM 764 C CA . ILE A 1 108 ? -13.595 8.296 24.054 1.00 91.31 108 ILE A CA 1
ATOM 765 C C . ILE A 1 108 ? -14.177 7.197 24.951 1.00 91.31 108 ILE A C 1
ATOM 767 O O . ILE A 1 108 ? -14.982 7.504 25.821 1.00 91.31 108 ILE A O 1
ATOM 771 N N . ILE A 1 109 ? -13.775 5.939 24.749 1.00 88.12 109 ILE A N 1
ATOM 772 C CA . ILE A 1 109 ? -14.340 4.776 25.458 1.00 88.12 109 ILE A CA 1
ATOM 773 C C . ILE A 1 109 ? -13.692 4.547 26.830 1.00 88.12 109 ILE A C 1
ATOM 775 O O . ILE A 1 109 ? -14.312 3.963 27.708 1.00 88.12 109 ILE A O 1
ATOM 779 N N . ALA A 1 110 ? -12.446 4.981 27.025 1.00 78.56 110 ALA A N 1
ATOM 780 C CA . ALA A 1 110 ? -11.746 4.874 28.306 1.00 78.56 110 ALA A CA 1
ATOM 781 C C . ALA A 1 110 ? -12.209 5.910 29.353 1.00 78.56 110 ALA A C 1
ATOM 783 O O . ALA A 1 110 ? -11.625 5.973 30.435 1.00 78.56 110 ALA A O 1
ATOM 784 N N . ARG A 1 111 ? -13.209 6.736 29.019 1.00 56.16 111 ARG A N 1
ATOM 785 C CA . ARG A 1 111 ? -13.924 7.607 29.959 1.00 56.16 111 ARG A CA 1
ATOM 786 C C . ARG A 1 111 ? -15.068 6.846 30.610 1.00 56.16 111 ARG A C 1
ATOM 788 O O . ARG A 1 111 ? -15.293 7.101 31.810 1.00 56.16 111 ARG A O 1
#

Foldseek 3Di:
DLCVLVVQLVVCCVPPNDVRSVVSSVVVLVVLVVVLLVQLCCLQVQLVVLVVQLVVQCVPPPHHPPDPSNVVSVVSNVVSCCRNPPDSVVSVVVSVSSVVSNVVVCVVVVD

Sequence (111 aa):
PVLSPIVLYVVIYKIAGTSSALSALGAMLLGVIVTGFFLAVSMTAGGGAWDNAKKYIEDGHHGGKGSDAHKAAVTGDTVGDPYKDTAGPAVNPMIKITNIVALLLLAIIAR

Organism: NCBI:txid2576439

Nearest PDB structures (foldseek):
  4w4k-assembly2_C  TM=3.685E-01  e=2.524E+00  Mycobacterium tuberculosis str. Erdman = ATCC 35801
  4w4k-assembly1_A  TM=3.742E-01  e=8.672E+00  Mycobacterium tuberculosis str. Erdman = ATCC 35801

Secondary structure (DSSP, 8-state):
--SHHHHHHHHHHHHHHHHHHHHHHHHHHHHHHHHHHHHHHHHHHHHHHHHHHHHHHHTTGGG-TTSHHHHHHHHHHHHHHIIIIIIHHHHHHHHHHHHHHHHHHHHHHT-

InterPro domains:
  IPR004131 Pyrophosphate-energised proton pump [PF03030] (3-105)
  IPR004131 Pyrophosphate-energised proton pump [PTHR31998] (5-105)

Radius of gyration: 20.96 Å; Cα contacts (8 Å, |Δi|>4): 118; chains: 1; bounding box: 41×20×61 Å

Solvent-accessible surface area (backbone atoms only — not comparable to full-atom values): 5549 Å² total; per-residue (Å²): 99,72,60,50,49,56,53,52,31,55,55,36,32,75,76,63,32,66,70,54,13,53,51,51,47,53,52,49,52,53,49,48,48,58,53,38,52,56,48,23,51,49,27,30,53,49,15,49,47,27,43,51,51,28,51,50,20,55,75,48,44,80,67,11,72,86,25,72,56,32,56,53,25,50,53,45,22,63,63,13,45,56,25,35,74,45,52,15,62,48,36,58,62,47,45,51,48,31,52,52,46,39,51,52,52,48,65,63,70,76,107

=== Feature glossary ===
Feature key, reading from the visual/contextual features back to the raw sequence:

Rendered structure images. Six rendered views show the 3D structure from the faces of a cube — i.e. along ±x, ±y, ±z. Rendering representation is drawn randomly per protein from cartoon (secondary-structure ribbons), sticks (backbone bonds), or molecular surface; coloring is either N→C rainbow (blue at the N-terminus through red at the C-terminus) or one color per chain.

Contact-map, Ramachandran, and PAE plots. The contact map is a binary N×N matrix image: pixel (i, j) is dark where Cα_i and Cα_j are within 8 Å and |i−j|>4. Because the |i−j|>4 filter removes local helical contacts, off-diagonal stripes parallel to the main diagonal indicate parallel β-sheets; stripes perpendicular to it indicate antiparallel β-sheets. The Ramachandran plot scatters every residue's (φ, ψ) pair against the sterically allowed regions. The PAE heatmap renders the predicted-aligned-error matrix.

InterPro / GO / CATH / organism. Database cross-references. InterPro integrates a dozen domain/family signature databases into unified entries with residue-range hits. GO terms attach function/process/location labels with evidence codes. CATH codes position the fold in a four-level structural taxonomy. Organism is the NCBI-taxonomy species name.

Nearest PDB structures. The Foldseek neighbor list gives the closest experimentally determined structures in the PDB, ranked by structural alignment. TM-score near 1 means near-identical fold; near 0.3 means only rough topology match. This is how one finds what a novel AlphaFold prediction most resembles in the solved-structure universe.

Predicted aligned error. PAE(i, j) answers: if I align the predicted and true structures on residue i, how far off (in Å) do I expect residue j to be? A block-diagonal PAE matrix with low values on the blocks and high values off-diagonal is the signature of a multi-domain protein with confidently predicted domains but uncertain inter-domain orientation.

Solvent-accessible surface area. Accessible surface area quantifies burial. A residue with SASA near zero is packed into the hydrophobic core; one with SASA >100 Å² sits on the surface. Computed here via the Shrake–Rupley numerical algorithm with a 1.4 Å probe.

B-factor. B-factor (Debye–Waller factor) reflects atomic displacement in the crystal lattice. It is an experimental observable (units Å²), not a prediction; low values mean the atom is pinned down, high values mean it moves or is heterogeneous across the crystal.

pLDDT. For AlphaFold models, the B-factor field carries pLDDT — the model's own estimate of local accuracy on a 0–100 scale. Regions with pLDDT<50 should be treated as essentially unmodeled; they often correspond to intrinsically disordered segments.

Backbone torsions (φ/ψ). φ (phi) and ψ (psi) are the two rotatable backbone dihedrals per residue: φ is the C(i-1)–N–Cα–C torsion, ψ is the N–Cα–C–N(i+1) torsion, both in degrees on (−180°, 180°]. α-helical residues cluster near (−60°, −45°); β-strand residues near (−120°, +130°). A Ramachandran plot is simply a scatter of (φ, ψ) for every residue.

Radius of gyration, Cα contacts, bounding box. Radius of gyration (Rg) is the root-mean-square distance of Cα atoms from their centroid — a single number for overall size and compactness. A globular domain of N residues has Rg ≈ 2.2·N^0.38 Å; an extended or disordered chain has a much larger Rg. The Cα contact count is the number of residue pairs whose Cα atoms are within 8 Å and are more than four positions apart in sequence — a standard proxy for tertiary packing density. The bounding box is the smallest axis-aligned box enclosing all Cα atoms.

Secondary structure (3-state, P-SEA). Three-state secondary structure (P-SEA) collapses the eight DSSP classes into helix (a), strand (b), and coil (c). P-SEA assigns these from Cα geometry alone — distances and angles — without requiring backbone oxygens, so it works on any Cα trace.

Secondary structure (8-state, DSSP). DSSP 8-state secondary structure assigns each residue one of H (α-helix), G (3₁₀-helix), I (π-helix), E (extended β-strand), B (isolated β-bridge), T (hydrogen-bonded turn), S (bend), or '-' (coil). The assignment is computed from backbone hydrogen-bond geometry via the Kabsch–Sander algorithm.

Foldseek 3Di. A 3Di character summarizes, for each residue, the relative orientation of the Cα frame of its nearest spatial neighbor. Because it encodes fold topology rather than chemistry, 3Di alignments detect remote structural similarity that sequence alignment misses.

mmCIF coordinates. The mmCIF block holds the 3D Cartesian coordinates of each backbone atom (N, Cα, C, O) in ångströms. mmCIF is the PDB's canonical archive format — a tagged-loop text representation of the atomic model.

Sequence. Sequence gives the chain of amino acids in standard one-letter code (A=alanine, C=cysteine, …, Y=tyrosine), read N→C. It is the only feature that is directly encoded by the gene; all structural features are derived from the folded form of this sequence.